Protein AF-A0A9W9ZAN6-F1 (afdb_monomer_lite)

Organism: NCBI:txid174260

Structure (mmCIF, N/CA/C/O backbone):
data_AF-A0A9W9ZAN6-F1
#
_entry.id   AF-A0A9W9ZAN6-F1
#
loop_
_atom_site.group_PDB
_atom_site.id
_atom_site.type_symbol
_atom_site.label_atom_id
_atom_site.label_alt_id
_atom_site.label_comp_id
_atom_site.label_asym_id
_atom_site.label_entity_id
_atom_site.label_seq_id
_atom_site.pdbx_PDB_ins_code
_atom_site.Cartn_x
_atom_site.Cartn_y
_atom_site.Cartn_z
_atom_site.occupancy
_atom_site.B_iso_or_equiv
_atom_site.auth_seq_id
_atom_site.auth_comp_id
_atom_site.auth_asym_id
_atom_site.auth_atom_id
_atom_site.pdbx_PDB_model_num
ATOM 1 N N . MET A 1 1 ? 44.782 -17.280 -26.150 1.00 60.53 1 MET A N 1
ATOM 2 C CA . MET A 1 1 ? 43.743 -16.577 -25.369 1.00 60.53 1 MET A CA 1
ATOM 3 C C . MET A 1 1 ? 43.909 -17.014 -23.922 1.00 60.53 1 MET A C 1
ATOM 5 O O . MET A 1 1 ? 43.947 -18.217 -23.700 1.00 60.53 1 MET A O 1
ATOM 9 N N . ASN A 1 2 ? 44.147 -16.085 -22.992 1.00 87.19 2 ASN A N 1
ATOM 10 C CA . ASN A 1 2 ? 44.400 -16.403 -21.581 1.00 87.19 2 ASN A CA 1
ATOM 11 C C . ASN A 1 2 ? 43.084 -16.828 -20.900 1.00 87.19 2 ASN A C 1
ATOM 13 O O . ASN A 1 2 ? 42.051 -16.194 -21.118 1.00 87.19 2 ASN A O 1
ATOM 17 N N . ASP A 1 3 ? 43.116 -17.879 -20.081 1.00 86.12 3 ASP A N 1
ATOM 18 C CA . ASP A 1 3 ? 41.947 -18.365 -19.339 1.00 86.12 3 ASP A CA 1
ATOM 19 C C . ASP A 1 3 ? 41.325 -17.283 -18.456 1.00 86.12 3 ASP A C 1
ATOM 21 O O . ASP A 1 3 ? 40.102 -17.186 -18.355 1.00 86.12 3 ASP A O 1
ATOM 25 N N . GLU A 1 4 ? 42.149 -16.409 -17.884 1.00 89.12 4 GLU A N 1
ATOM 26 C CA . GLU A 1 4 ? 41.677 -15.306 -17.054 1.00 89.12 4 GLU A CA 1
ATOM 27 C C . GLU A 1 4 ? 40.892 -14.261 -17.860 1.00 89.12 4 GLU A C 1
ATOM 29 O O . GLU A 1 4 ? 39.836 -13.804 -17.420 1.00 89.12 4 GLU A O 1
ATOM 34 N N . GLN A 1 5 ? 41.328 -13.959 -19.089 1.00 89.44 5 GLN A N 1
ATOM 35 C CA . GLN A 1 5 ? 40.572 -13.102 -20.010 1.00 89.44 5 GLN A CA 1
ATOM 36 C C . GLN A 1 5 ? 39.214 -13.716 -20.351 1.00 89.44 5 GLN A C 1
ATOM 38 O O . GLN A 1 5 ? 38.197 -13.032 -20.259 1.00 89.44 5 GLN A O 1
ATOM 43 N N . ARG A 1 6 ? 39.175 -15.021 -20.645 1.00 87.62 6 ARG A N 1
ATOM 44 C CA . ARG A 1 6 ? 37.928 -15.742 -20.937 1.00 87.62 6 ARG A CA 1
ATOM 45 C C . ARG A 1 6 ? 36.942 -15.682 -19.764 1.00 87.62 6 ARG A C 1
ATOM 47 O O . ARG A 1 6 ? 35.743 -15.506 -19.970 1.00 87.62 6 ARG A O 1
ATOM 54 N N . PHE A 1 7 ? 37.424 -15.806 -18.526 1.00 91.94 7 PHE A N 1
ATOM 55 C CA . PHE A 1 7 ? 36.571 -15.680 -17.341 1.00 91.94 7 PHE A CA 1
ATOM 56 C C . PHE A 1 7 ? 35.998 -14.273 -17.171 1.00 91.94 7 PHE A C 1
ATOM 58 O O . PHE A 1 7 ? 34.821 -14.136 -16.831 1.00 91.94 7 PHE A O 1
ATOM 65 N N . GLN A 1 8 ? 36.801 -13.235 -17.410 1.00 91.50 8 GLN A N 1
ATOM 66 C CA . GLN A 1 8 ? 36.326 -11.855 -17.317 1.00 91.50 8 GLN A CA 1
ATOM 67 C C . GLN A 1 8 ? 35.314 -11.531 -18.417 1.00 91.50 8 GLN A C 1
ATOM 69 O O . GLN A 1 8 ? 34.265 -10.964 -18.122 1.00 91.50 8 GLN A O 1
ATOM 74 N N . GLU A 1 9 ? 35.562 -11.967 -19.653 1.00 92.69 9 GLU A N 1
ATOM 75 C CA . GLU A 1 9 ? 34.624 -11.813 -20.772 1.00 92.69 9 GLU A CA 1
ATOM 76 C C . GLU A 1 9 ? 33.279 -12.492 -20.486 1.00 92.69 9 GLU A C 1
ATOM 78 O O . GLU A 1 9 ? 32.225 -11.889 -20.692 1.00 92.69 9 GLU A O 1
ATOM 83 N N . ASN A 1 10 ? 33.300 -13.705 -19.924 1.00 92.19 10 ASN A N 1
ATOM 84 C CA . ASN A 1 10 ? 32.081 -14.405 -19.520 1.00 92.19 10 ASN A CA 1
ATOM 85 C C . ASN A 1 10 ? 31.304 -13.634 -18.444 1.00 92.19 10 ASN A C 1
ATOM 87 O O . ASN A 1 10 ? 30.093 -13.460 -18.574 1.00 92.19 10 ASN A O 1
ATOM 91 N N . LYS A 1 11 ? 31.979 -13.133 -17.400 1.00 93.44 11 LYS A N 1
ATOM 92 C CA . LYS A 1 11 ? 31.333 -12.325 -16.348 1.00 93.44 11 LYS A CA 1
ATOM 93 C C . LYS A 1 11 ? 30.694 -11.063 -16.917 1.00 93.44 11 LYS A C 1
ATOM 95 O O . LYS A 1 11 ? 29.563 -10.736 -16.565 1.00 93.44 11 LYS A O 1
ATOM 100 N N . LEU A 1 12 ? 31.397 -10.386 -17.822 1.00 94.50 12 LEU A N 1
ATOM 101 C CA . LEU A 1 12 ? 30.903 -9.184 -18.485 1.00 94.50 12 LEU A CA 1
ATOM 102 C C . LEU A 1 12 ? 29.666 -9.490 -19.332 1.00 94.50 12 LEU A C 1
ATOM 104 O O . LEU A 1 12 ? 28.691 -8.747 -19.269 1.00 94.50 12 LEU A O 1
ATOM 108 N N . GLN A 1 13 ? 29.661 -10.613 -20.059 1.00 94.25 13 GLN A N 1
ATOM 109 C CA . GLN A 1 13 ? 28.486 -11.059 -20.807 1.00 94.25 13 GLN A CA 1
ATOM 110 C C . GLN A 1 13 ? 27.285 -11.361 -19.907 1.00 94.25 13 GLN A C 1
ATOM 112 O O . GLN A 1 13 ? 26.169 -10.986 -20.263 1.00 94.25 13 GLN A O 1
ATOM 117 N N . PHE A 1 14 ? 27.486 -12.024 -18.764 1.00 93.94 14 PHE A N 1
ATOM 118 C CA . PHE A 1 14 ? 26.404 -12.283 -17.809 1.00 93.94 14 PHE A CA 1
ATOM 119 C C . PHE A 1 14 ? 25.829 -10.983 -17.249 1.00 93.94 14 PHE A C 1
ATOM 121 O O . PHE A 1 14 ? 24.629 -10.755 -17.374 1.00 93.94 14 PHE A O 1
ATOM 128 N N . ALA A 1 15 ? 26.683 -10.077 -16.771 1.00 92.38 15 ALA A N 1
ATOM 129 C CA . ALA A 1 15 ? 26.242 -8.776 -16.275 1.00 92.38 15 ALA A CA 1
ATOM 130 C C . ALA A 1 15 ? 25.464 -7.979 -17.339 1.00 92.38 15 ALA A C 1
ATOM 132 O O . ALA A 1 15 ? 24.461 -7.338 -17.036 1.00 92.38 15 ALA A O 1
ATOM 133 N N . HIS A 1 16 ? 25.887 -8.050 -18.606 1.00 93.31 16 HIS A N 1
ATOM 134 C CA . HIS A 1 16 ? 25.185 -7.388 -19.706 1.00 93.31 16 HIS A CA 1
ATOM 135 C C . HIS A 1 16 ? 23.808 -8.003 -19.989 1.00 93.31 16 HIS A C 1
ATOM 137 O O . HIS A 1 16 ? 22.861 -7.279 -20.296 1.00 93.31 16 HIS A O 1
ATOM 143 N N . LYS A 1 17 ? 23.687 -9.334 -19.900 1.00 92.75 17 LYS A N 1
ATOM 144 C CA . LYS A 1 17 ? 22.408 -10.041 -20.059 1.00 92.75 17 LYS A CA 1
ATOM 145 C C . LYS A 1 17 ? 21.442 -9.684 -18.934 1.00 92.75 17 LYS A C 1
ATOM 147 O O . LYS A 1 17 ? 20.295 -9.364 -19.235 1.00 92.75 17 LYS A O 1
ATOM 152 N N . ASP A 1 18 ? 21.918 -9.662 -17.694 1.00 90.88 18 ASP A N 1
ATOM 153 C CA . ASP A 1 18 ? 21.108 -9.311 -16.526 1.00 90.88 18 ASP A CA 1
ATOM 154 C C . ASP A 1 18 ? 20.640 -7.855 -16.604 1.00 90.88 18 ASP A C 1
ATOM 156 O O . ASP A 1 18 ? 19.452 -7.570 -16.478 1.00 90.88 18 ASP A O 1
ATOM 160 N N . TRP A 1 19 ? 21.542 -6.923 -16.932 1.00 85.69 19 TRP A N 1
ATOM 161 C CA . TRP A 1 19 ? 21.175 -5.519 -17.131 1.00 85.69 19 TRP A CA 1
ATOM 162 C C . TRP A 1 19 ? 20.121 -5.343 -18.230 1.00 85.69 19 TRP A C 1
ATOM 164 O O . TRP A 1 19 ? 19.145 -4.609 -18.064 1.00 85.69 19 TRP A O 1
ATOM 174 N N . ARG A 1 20 ? 20.275 -6.059 -19.348 1.00 87.62 20 ARG A N 1
ATOM 175 C CA . ARG A 1 20 ? 19.305 -6.033 -20.445 1.00 87.62 20 ARG A CA 1
ATOM 176 C C . ARG A 1 20 ? 17.958 -6.636 -20.040 1.00 87.62 20 ARG A C 1
ATOM 178 O O . ARG A 1 20 ? 16.932 -6.125 -20.479 1.00 87.62 20 ARG A O 1
ATOM 185 N N . MET A 1 21 ? 17.948 -7.685 -19.218 1.00 83.62 21 MET A N 1
ATOM 186 C CA . MET A 1 21 ? 16.721 -8.261 -18.661 1.00 83.62 21 MET A CA 1
ATOM 187 C C . MET A 1 21 ? 15.973 -7.217 -17.829 1.00 83.62 21 MET A C 1
ATOM 189 O O . MET A 1 21 ? 14.812 -6.953 -18.124 1.00 83.62 21 MET A O 1
ATOM 193 N N . TYR A 1 22 ? 16.650 -6.529 -16.905 1.00 79.00 22 TYR A N 1
ATOM 194 C CA . TYR A 1 22 ? 16.027 -5.469 -16.103 1.00 79.00 22 TYR A CA 1
ATOM 195 C C . TYR A 1 22 ? 15.454 -4.330 -16.953 1.00 79.00 22 TYR A C 1
ATOM 197 O O . TYR A 1 22 ? 14.363 -3.832 -16.678 1.00 79.00 22 TYR A O 1
ATOM 205 N N . GLN A 1 23 ? 16.144 -3.927 -18.024 1.00 80.12 23 GLN A N 1
ATOM 206 C CA . GLN A 1 23 ? 15.617 -2.925 -18.957 1.00 80.12 23 GLN A CA 1
ATOM 207 C C . GLN A 1 23 ? 14.348 -3.407 -19.675 1.00 80.12 23 GLN A C 1
ATOM 209 O O . GLN A 1 23 ? 13.410 -2.631 -19.861 1.00 80.12 23 GLN A O 1
ATOM 214 N N . ILE A 1 24 ? 14.311 -4.680 -20.079 1.00 77.44 24 ILE A N 1
ATOM 215 C CA . ILE A 1 24 ? 13.141 -5.298 -20.709 1.00 77.44 24 ILE A CA 1
ATOM 216 C C . ILE A 1 24 ? 11.985 -5.367 -19.707 1.00 77.44 24 ILE A C 1
ATOM 218 O O . ILE A 1 24 ? 10.890 -4.920 -20.031 1.00 77.44 24 ILE A O 1
ATOM 222 N N . GLU A 1 25 ? 12.218 -5.856 -18.491 1.00 77.56 25 GLU A N 1
ATOM 223 C CA . GLU A 1 25 ? 11.200 -5.955 -17.437 1.00 77.56 25 GLU A CA 1
ATOM 224 C C . GLU A 1 25 ? 10.641 -4.586 -17.040 1.00 77.56 25 GLU A C 1
ATOM 226 O O . GLU A 1 25 ? 9.425 -4.421 -16.941 1.00 77.56 25 GLU A O 1
ATOM 231 N N . SER A 1 26 ? 11.503 -3.575 -16.897 1.00 70.62 26 SER A N 1
ATOM 232 C CA . SER A 1 26 ? 11.086 -2.193 -16.637 1.00 70.62 26 SER A CA 1
ATOM 233 C C . SER A 1 26 ? 10.171 -1.668 -17.745 1.00 70.62 26 SER A C 1
ATOM 235 O O . SER A 1 26 ? 9.110 -1.105 -17.466 1.00 70.62 26 SER A O 1
ATOM 237 N N . ARG A 1 27 ? 10.555 -1.896 -19.008 1.00 71.06 27 ARG A N 1
ATOM 238 C CA . ARG A 1 27 ? 9.800 -1.434 -20.174 1.00 71.06 27 ARG A CA 1
ATOM 239 C C . ARG A 1 27 ? 8.466 -2.167 -20.334 1.00 71.06 27 ARG A C 1
ATOM 241 O O . ARG A 1 27 ? 7.454 -1.527 -20.595 1.00 71.06 27 ARG A O 1
ATOM 248 N N . PHE A 1 28 ? 8.448 -3.491 -20.177 1.00 68.56 28 PHE A N 1
ATOM 249 C CA . PHE A 1 28 ? 7.232 -4.305 -20.317 1.00 68.56 28 PHE A CA 1
ATOM 250 C C . PHE A 1 28 ? 6.294 -4.209 -19.112 1.00 68.56 28 PHE A C 1
ATOM 252 O O . PHE A 1 28 ? 5.094 -4.404 -19.269 1.00 68.56 28 PHE A O 1
ATOM 259 N N . GLY A 1 29 ? 6.811 -3.895 -17.926 1.00 69.81 29 GLY A N 1
ATOM 260 C CA . GLY A 1 29 ? 5.996 -3.641 -16.746 1.00 69.81 29 GLY A CA 1
ATOM 261 C C . GLY A 1 29 ? 5.498 -2.199 -16.709 1.00 69.81 29 GLY A C 1
ATOM 262 O O . GLY A 1 29 ? 4.345 -1.910 -17.020 1.00 69.81 29 GLY A O 1
ATOM 263 N N . GLN A 1 30 ? 6.370 -1.274 -16.307 1.00 71.56 30 GLN A N 1
ATOM 264 C CA . GLN A 1 30 ? 5.960 0.073 -15.905 1.00 71.56 30 GLN A CA 1
ATOM 265 C C . GLN A 1 30 ? 5.645 0.996 -17.084 1.00 71.56 30 GLN A C 1
ATOM 267 O O . GLN A 1 30 ? 4.639 1.709 -17.050 1.00 71.56 30 GLN A O 1
ATOM 272 N N . ASP A 1 31 ? 6.493 1.009 -18.111 1.00 75.88 31 ASP A N 1
ATOM 273 C CA . ASP A 1 31 ? 6.317 1.928 -19.241 1.00 75.88 31 ASP A CA 1
ATOM 274 C C . ASP A 1 31 ? 5.172 1.468 -20.139 1.00 75.88 31 ASP A C 1
ATOM 276 O O . ASP A 1 31 ? 4.305 2.264 -20.499 1.00 75.88 31 ASP A O 1
ATOM 280 N N . TRP A 1 32 ? 5.069 0.157 -20.374 1.00 77.69 32 TRP A N 1
ATOM 281 C CA . TRP A 1 32 ? 3.930 -0.417 -21.077 1.00 77.69 32 TRP A CA 1
ATOM 282 C C . TRP A 1 32 ? 2.602 -0.110 -20.374 1.00 77.69 32 TRP A C 1
ATOM 284 O O . TRP A 1 32 ? 1.656 0.300 -21.049 1.00 77.69 32 TRP A O 1
ATOM 294 N N . CYS A 1 33 ? 2.532 -0.221 -19.037 1.00 77.25 33 CYS A N 1
ATOM 295 C CA . CYS A 1 33 ? 1.359 0.206 -18.267 1.00 77.25 33 CYS A CA 1
ATOM 296 C C . CYS A 1 33 ? 0.984 1.669 -18.555 1.00 77.25 33 CYS A C 1
ATOM 298 O O . CYS A 1 33 ? -0.185 1.954 -18.799 1.00 77.25 33 CYS A O 1
ATOM 300 N N . LYS A 1 34 ? 1.953 2.596 -18.516 1.00 75.62 34 LYS A N 1
ATOM 301 C CA . LYS A 1 34 ? 1.704 4.034 -18.733 1.00 75.62 34 LYS A CA 1
ATOM 302 C C . LYS A 1 34 ? 1.228 4.333 -20.154 1.00 75.62 34 LYS A C 1
ATOM 304 O O . LYS A 1 34 ? 0.377 5.198 -20.338 1.00 75.62 34 LYS A O 1
ATOM 309 N N . GLU A 1 35 ? 1.785 3.639 -21.140 1.00 81.81 35 GLU A N 1
ATOM 310 C CA . GLU A 1 35 ? 1.520 3.889 -22.558 1.00 81.81 35 GLU A CA 1
ATOM 311 C C . GLU A 1 35 ? 0.234 3.212 -23.056 1.00 81.81 35 GLU A C 1
ATOM 313 O O . GLU A 1 35 ? -0.459 3.763 -23.909 1.00 81.81 35 GLU A O 1
ATOM 318 N N . ASN A 1 36 ? -0.102 2.028 -22.530 1.00 82.56 36 ASN A N 1
ATOM 319 C CA . ASN A 1 36 ? -1.110 1.148 -23.134 1.00 82.56 36 ASN A CA 1
ATOM 320 C C . ASN A 1 36 ? -2.319 0.870 -22.236 1.00 82.56 36 ASN A C 1
ATOM 322 O O . ASN A 1 36 ? -3.366 0.453 -22.735 1.00 82.56 36 ASN A O 1
ATOM 326 N N . VAL A 1 37 ? -2.215 1.093 -20.923 1.00 82.69 37 VAL A N 1
ATOM 327 C CA . VAL A 1 37 ? -3.289 0.770 -19.979 1.00 82.69 37 VAL A CA 1
ATOM 328 C C . VAL A 1 37 ? -3.896 2.045 -19.419 1.00 82.69 37 VAL A C 1
ATOM 330 O O . VAL A 1 37 ? -3.259 2.805 -18.695 1.00 82.69 37 VAL A O 1
ATOM 333 N N . LYS A 1 38 ? -5.184 2.258 -19.698 1.00 84.25 38 LYS A N 1
ATOM 334 C CA . LYS A 1 38 ? -5.957 3.292 -19.006 1.00 84.25 38 LYS A CA 1
ATOM 335 C C . LYS A 1 38 ? -6.378 2.771 -17.628 1.00 84.25 38 LYS A C 1
ATOM 337 O O . LYS A 1 38 ? -6.958 1.681 -17.556 1.00 84.25 38 LYS A O 1
ATOM 342 N N . PRO A 1 39 ? -6.119 3.519 -16.540 1.00 81.56 39 PRO A N 1
ATOM 343 C CA . PRO A 1 39 ? -6.616 3.159 -15.222 1.00 81.56 39 PRO A CA 1
ATOM 344 C C . PRO A 1 39 ? -8.136 3.004 -15.251 1.00 81.56 39 PRO A C 1
ATOM 346 O O . PRO A 1 39 ? -8.851 3.832 -15.816 1.00 81.56 39 PRO A O 1
ATOM 349 N N . ARG A 1 40 ? -8.616 1.921 -14.654 1.00 86.62 40 ARG A N 1
ATOM 350 C CA . ARG A 1 40 ? -10.029 1.575 -14.560 1.00 86.62 40 ARG A CA 1
ATOM 351 C C . ARG A 1 40 ? -10.556 2.025 -13.207 1.00 86.62 40 ARG A C 1
ATOM 353 O O . ARG A 1 40 ? -9.986 1.680 -12.176 1.00 86.62 40 ARG A O 1
ATOM 360 N N . SER A 1 41 ? -11.637 2.798 -13.201 1.00 86.06 41 SER A N 1
ATOM 361 C CA . SER A 1 41 ? -12.271 3.270 -11.963 1.00 86.06 41 SER A CA 1
ATOM 362 C C . SER A 1 41 ? -13.046 2.175 -11.228 1.00 86.06 41 SER A C 1
ATOM 364 O O . SER A 1 41 ? -13.286 2.306 -10.033 1.00 86.06 41 SER A O 1
ATOM 366 N N . ASP A 1 42 ? -13.412 1.098 -11.923 1.00 91.94 42 ASP A N 1
ATOM 367 C CA . ASP A 1 42 ? -14.178 -0.035 -11.401 1.00 91.94 42 ASP A CA 1
ATOM 368 C C . ASP A 1 42 ? -13.301 -1.173 -10.854 1.00 91.94 42 ASP A C 1
ATOM 370 O O . ASP A 1 42 ? -13.820 -2.182 -10.383 1.00 91.94 42 ASP A O 1
ATOM 374 N N . VAL A 1 43 ? -11.974 -1.017 -10.894 1.00 91.94 43 VAL A N 1
ATOM 375 C CA . VAL A 1 43 ? -11.013 -1.984 -10.352 1.00 91.94 43 VAL A CA 1
ATOM 376 C C . VAL A 1 43 ? -10.190 -1.316 -9.258 1.00 91.94 43 VAL A C 1
ATOM 378 O O . VAL A 1 43 ? -9.691 -0.203 -9.432 1.00 91.94 43 VAL A O 1
ATOM 381 N N . THR A 1 44 ? -10.024 -2.007 -8.130 1.00 95.69 44 THR A N 1
ATOM 382 C CA . THR A 1 44 ? -9.213 -1.544 -7.001 1.00 95.69 44 THR A CA 1
ATOM 383 C C . THR A 1 44 ? -8.422 -2.690 -6.394 1.00 95.69 44 THR A C 1
ATOM 385 O O . THR A 1 44 ? -8.894 -3.824 -6.334 1.00 95.69 44 THR A O 1
ATOM 388 N N . TRP A 1 45 ? -7.236 -2.373 -5.890 1.00 97.25 45 TRP A N 1
ATOM 389 C CA . TRP A 1 45 ? -6.557 -3.221 -4.922 1.00 97.25 45 TRP A CA 1
ATOM 390 C C . TRP A 1 45 ? -7.264 -3.108 -3.575 1.00 97.25 45 TRP A C 1
AT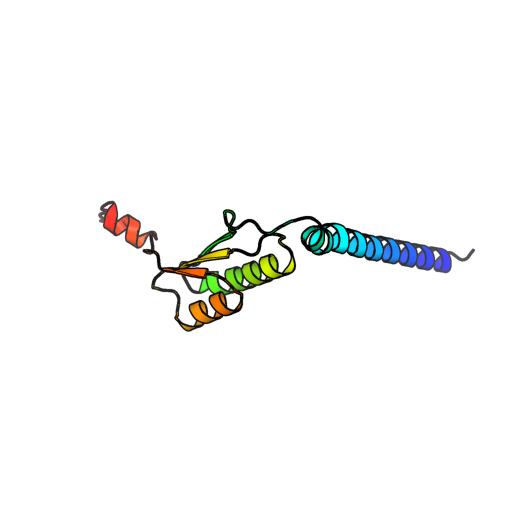OM 392 O O . TRP A 1 45 ? -7.736 -2.027 -3.208 1.00 97.25 45 TRP A O 1
ATOM 402 N N . LEU A 1 46 ? -7.343 -4.217 -2.853 1.00 97.31 46 LEU A N 1
ATOM 403 C CA . LEU A 1 46 ? -7.980 -4.290 -1.547 1.00 97.31 46 LEU A CA 1
ATOM 404 C C . LEU A 1 46 ? -7.035 -5.000 -0.582 1.00 97.31 46 LEU A C 1
ATOM 406 O O . LEU A 1 46 ? -6.494 -6.052 -0.913 1.00 97.31 46 LEU A O 1
ATOM 410 N N . THR A 1 47 ? -6.848 -4.420 0.597 1.00 96.62 47 THR A N 1
ATOM 411 C CA . THR A 1 47 ? -6.143 -5.053 1.714 1.00 96.62 47 THR A CA 1
ATOM 412 C C . THR A 1 47 ? -6.880 -4.780 3.016 1.00 96.62 47 THR A C 1
ATOM 414 O O . THR A 1 47 ? -7.755 -3.911 3.075 1.00 96.62 47 THR A O 1
ATOM 417 N N . ILE A 1 48 ? -6.510 -5.512 4.059 1.00 94.62 48 ILE A N 1
ATOM 418 C CA . ILE A 1 48 ? -7.040 -5.363 5.411 1.00 94.62 48 ILE A CA 1
ATOM 419 C C . ILE A 1 48 ? -5.863 -5.096 6.356 1.00 94.62 48 ILE A C 1
ATOM 421 O O . ILE A 1 48 ? -4.790 -5.670 6.174 1.00 94.62 48 ILE A O 1
ATOM 425 N N . VAL A 1 49 ? -6.056 -4.199 7.321 1.00 94.31 49 VAL A N 1
ATOM 426 C CA . VAL A 1 49 ? -5.107 -3.869 8.392 1.00 94.31 49 VAL A CA 1
ATOM 427 C C . VAL A 1 49 ? -5.895 -3.881 9.699 1.00 94.31 49 VAL A C 1
ATOM 429 O O . VAL A 1 49 ? -6.613 -2.928 9.997 1.00 94.31 49 VAL A O 1
ATOM 432 N N . VAL A 1 50 ? -5.834 -4.999 10.418 1.00 89.62 50 VAL A N 1
ATOM 433 C CA . VAL A 1 50 ? -6.608 -5.212 11.655 1.00 89.62 50 VAL A CA 1
ATOM 434 C C . VAL A 1 50 ? -5.897 -4.709 12.907 1.00 89.62 50 VAL A C 1
ATOM 436 O O . VAL A 1 50 ? -6.552 -4.481 13.907 1.00 89.62 50 VAL A O 1
ATOM 439 N N . ASP A 1 51 ? -4.587 -4.486 12.848 1.00 90.06 51 ASP A N 1
ATOM 440 C CA . ASP A 1 51 ? -3.783 -3.989 13.963 1.00 90.06 51 ASP A CA 1
ATOM 441 C C . ASP A 1 51 ? -2.487 -3.336 13.437 1.00 90.06 51 ASP A C 1
ATOM 443 O O . ASP A 1 51 ? -2.290 -3.159 12.226 1.00 90.06 51 ASP A O 1
ATOM 447 N N . GLU A 1 52 ? -1.599 -2.948 14.352 1.00 93.81 52 GLU A N 1
ATOM 448 C CA . GLU A 1 52 ? -0.326 -2.298 14.026 1.00 93.81 52 GLU A CA 1
ATOM 449 C C . GLU A 1 52 ? 0.729 -3.242 13.428 1.00 93.81 52 GLU A C 1
ATOM 451 O O . GLU A 1 52 ? 1.624 -2.776 12.716 1.00 93.81 52 GLU A O 1
ATOM 456 N N . ASP A 1 53 ? 0.620 -4.558 13.620 1.00 93.12 53 ASP A N 1
ATOM 457 C CA . ASP A 1 53 ? 1.571 -5.522 13.055 1.00 93.12 53 ASP A CA 1
ATOM 458 C C . ASP A 1 53 ? 1.444 -5.576 11.524 1.00 93.12 53 ASP A C 1
ATOM 460 O O . ASP A 1 53 ? 2.424 -5.778 10.796 1.00 93.12 53 ASP A O 1
ATOM 464 N N . PHE A 1 54 ? 0.245 -5.291 11.007 1.00 93.88 54 PHE A N 1
ATOM 465 C CA . PHE A 1 54 ? -0.018 -5.195 9.571 1.00 93.88 54 PHE A CA 1
ATOM 466 C C . PHE A 1 54 ? 0.266 -3.811 8.970 1.00 93.88 54 PHE A C 1
ATOM 468 O O . PHE A 1 54 ? 0.223 -3.662 7.742 1.00 93.88 54 PHE A O 1
ATOM 475 N N . ALA A 1 55 ? 0.621 -2.808 9.780 1.00 94.56 55 ALA A N 1
ATOM 476 C CA . ALA A 1 55 ? 0.888 -1.451 9.308 1.00 94.56 55 ALA A CA 1
ATOM 477 C C . ALA A 1 55 ? 2.056 -1.405 8.311 1.00 94.56 55 ALA A C 1
ATOM 479 O O . ALA A 1 55 ? 1.916 -0.918 7.185 1.00 94.56 55 ALA A O 1
ATOM 480 N N . VAL A 1 56 ? 3.216 -1.946 8.699 1.00 96.31 56 VAL A N 1
ATOM 481 C CA . VAL A 1 56 ? 4.432 -1.915 7.870 1.00 96.31 56 VAL A CA 1
ATOM 482 C C . VAL A 1 56 ? 4.250 -2.700 6.564 1.00 96.31 56 VAL A C 1
ATOM 484 O O . VAL A 1 56 ? 4.520 -2.126 5.501 1.00 96.31 56 VAL A O 1
ATOM 487 N N . PRO A 1 57 ? 3.741 -3.950 6.571 1.00 96.94 57 PRO A N 1
ATOM 488 C CA . PRO A 1 57 ? 3.433 -4.666 5.334 1.00 96.94 57 PRO A CA 1
ATOM 489 C C . PRO A 1 57 ? 2.489 -3.894 4.404 1.00 96.94 57 PRO A C 1
ATOM 491 O O . PRO A 1 57 ? 2.740 -3.825 3.199 1.00 96.94 57 PRO A O 1
ATOM 494 N N . ALA A 1 58 ? 1.441 -3.258 4.937 1.00 97.38 58 ALA A N 1
ATOM 495 C CA . ALA A 1 58 ? 0.484 -2.496 4.136 1.00 97.38 58 ALA A CA 1
ATOM 496 C C . ALA A 1 58 ? 1.093 -1.225 3.516 1.00 97.38 58 ALA A C 1
ATOM 498 O O . ALA A 1 58 ? 0.757 -0.863 2.381 1.00 97.38 58 ALA A O 1
ATOM 499 N N . LEU A 1 59 ? 2.030 -0.568 4.206 1.00 97.81 59 LEU A N 1
ATOM 500 C CA . LEU A 1 59 ? 2.794 0.556 3.653 1.00 97.81 59 LEU A CA 1
ATOM 501 C C . LEU A 1 59 ? 3.694 0.105 2.495 1.00 97.81 59 LEU A C 1
ATOM 503 O O . LEU A 1 59 ? 3.678 0.719 1.425 1.00 97.81 59 LEU A O 1
ATOM 507 N N . VAL A 1 60 ? 4.429 -0.997 2.676 1.00 97.19 60 VAL A N 1
ATOM 508 C CA . VAL A 1 60 ? 5.298 -1.572 1.634 1.00 97.19 60 VAL A CA 1
ATOM 509 C C . VAL A 1 60 ? 4.479 -2.028 0.425 1.00 97.19 60 VAL A C 1
ATOM 511 O O . VAL A 1 60 ? 4.853 -1.748 -0.718 1.00 97.19 60 VAL A O 1
ATOM 514 N N . LEU A 1 61 ? 3.333 -2.673 0.654 1.00 96.56 61 LEU A N 1
ATOM 515 C CA . LEU A 1 61 ? 2.415 -3.083 -0.407 1.00 96.56 61 LEU A CA 1
ATOM 516 C C . LEU A 1 61 ? 1.878 -1.870 -1.174 1.00 96.56 61 LEU A C 1
ATOM 518 O O . LEU A 1 61 ? 1.928 -1.849 -2.404 1.00 96.56 61 LEU A O 1
ATOM 522 N N . GLY A 1 62 ? 1.416 -0.838 -0.463 1.00 96.81 62 GLY A N 1
ATOM 523 C CA . GLY A 1 62 ? 0.911 0.389 -1.078 1.00 96.81 62 GLY A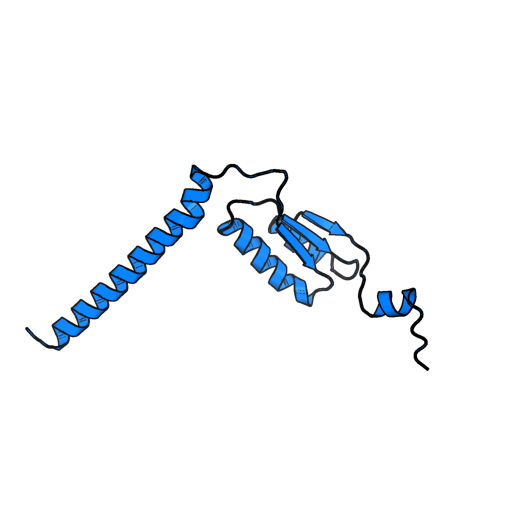 CA 1
ATOM 524 C C . GLY A 1 62 ? 1.967 1.078 -1.942 1.00 96.81 62 GLY A C 1
ATOM 525 O O . GLY A 1 62 ? 1.686 1.458 -3.081 1.00 96.81 62 GLY A O 1
ATOM 526 N N . HIS A 1 63 ? 3.206 1.168 -1.450 1.00 95.62 63 HIS A N 1
ATOM 527 C CA . HIS A 1 63 ? 4.320 1.711 -2.224 1.00 95.62 63 HIS A CA 1
ATOM 528 C C . HIS A 1 63 ? 4.598 0.862 -3.472 1.00 95.62 63 HIS A C 1
ATOM 530 O O . HIS A 1 63 ? 4.738 1.393 -4.572 1.00 95.62 63 HIS A O 1
ATOM 536 N N . SER A 1 64 ? 4.587 -0.464 -3.334 1.00 92.19 64 SER A N 1
ATOM 537 C CA . SER A 1 64 ? 4.810 -1.391 -4.448 1.00 92.19 64 SER A CA 1
ATOM 538 C C . SER A 1 64 ? 3.727 -1.266 -5.527 1.00 92.19 64 SER A C 1
ATOM 540 O O . SER A 1 64 ? 4.043 -1.167 -6.711 1.00 92.19 64 SER A O 1
ATOM 542 N N . ILE A 1 65 ? 2.448 -1.171 -5.151 1.00 92.88 65 ILE A N 1
ATOM 543 C CA . ILE A 1 65 ? 1.338 -0.934 -6.091 1.00 92.88 65 ILE A CA 1
ATOM 544 C C . ILE A 1 65 ? 1.522 0.414 -6.807 1.00 92.88 65 ILE A C 1
ATOM 546 O O . ILE A 1 65 ? 1.397 0.510 -8.036 1.00 92.88 65 ILE A O 1
ATOM 550 N N . ARG A 1 66 ? 1.873 1.466 -6.058 1.00 89.88 66 ARG A N 1
ATOM 551 C CA . ARG A 1 66 ? 2.133 2.802 -6.614 1.00 89.88 66 ARG A CA 1
ATOM 552 C C . ARG A 1 66 ? 3.297 2.820 -7.591 1.00 89.88 66 ARG A C 1
ATOM 554 O O . ARG A 1 66 ? 3.211 3.553 -8.575 1.00 89.88 66 ARG A O 1
ATOM 561 N N . THR A 1 67 ? 4.303 1.984 -7.395 1.00 86.69 67 THR A N 1
ATOM 562 C CA . THR A 1 67 ? 5.454 1.898 -8.295 1.00 86.69 67 THR A CA 1
ATOM 563 C C . THR A 1 67 ? 5.159 1.016 -9.509 1.00 86.69 67 THR A C 1
ATOM 565 O O . THR A 1 67 ? 5.352 1.450 -10.642 1.00 86.69 67 THR A O 1
ATOM 568 N N . PHE A 1 68 ? 4.602 -0.179 -9.308 1.00 84.31 68 PHE A N 1
ATOM 569 C CA . PHE A 1 68 ? 4.620 -1.229 -10.334 1.00 84.31 68 PHE A CA 1
ATOM 570 C C . PHE A 1 68 ? 3.271 -1.523 -11.003 1.00 84.31 68 PHE A C 1
ATOM 572 O O . PHE A 1 68 ? 3.247 -1.919 -12.163 1.00 84.31 68 PHE A O 1
ATOM 579 N N . SER A 1 69 ? 2.136 -1.327 -10.327 1.00 86.75 69 SER A N 1
ATOM 580 C CA . SER A 1 69 ? 0.828 -1.723 -10.879 1.00 86.75 69 SER A CA 1
ATOM 581 C C . SER A 1 69 ? 0.295 -0.719 -11.909 1.00 86.75 69 SER A C 1
ATOM 583 O O . SER A 1 69 ? 0.340 0.480 -11.659 1.00 86.75 69 SER A O 1
ATOM 585 N N . CYS A 1 70 ? -0.318 -1.158 -13.015 1.00 87.12 70 CYS A N 1
ATOM 586 C CA . CYS A 1 70 ? -1.028 -0.228 -13.910 1.00 87.12 70 CYS A CA 1
ATOM 587 C C . CYS A 1 70 ? -2.266 0.406 -13.235 1.00 87.12 70 CYS A C 1
ATOM 589 O O . CYS A 1 70 ? -2.664 1.519 -13.572 1.00 87.12 70 CYS A O 1
ATOM 591 N N . GLN A 1 71 ? -2.882 -0.301 -12.280 1.00 89.81 71 GLN A N 1
ATOM 592 C CA . GLN A 1 71 ? -4.035 0.171 -11.508 1.00 89.81 71 GLN A CA 1
ATOM 593 C C . GLN A 1 71 ? -3.578 0.759 -10.175 1.00 89.81 71 GLN A C 1
ATOM 595 O O . GLN A 1 71 ? -2.834 0.116 -9.434 1.00 89.81 71 GLN A O 1
ATOM 600 N N . LYS A 1 72 ? -4.014 1.983 -9.872 1.00 90.31 72 LYS A N 1
ATOM 601 C CA . LYS A 1 72 ? -3.552 2.742 -8.696 1.00 90.31 72 LYS A CA 1
ATOM 602 C C . LYS A 1 72 ? -4.627 2.940 -7.630 1.00 90.31 72 LYS A C 1
ATOM 604 O O . LYS A 1 72 ? -4.306 3.396 -6.536 1.00 90.31 72 LYS A O 1
ATOM 609 N N . ASN A 1 73 ? -5.881 2.621 -7.948 1.00 95.00 73 ASN A N 1
ATOM 610 C CA . ASN A 1 73 ? -6.959 2.619 -6.967 1.00 95.00 73 ASN A CA 1
ATOM 611 C C . ASN A 1 73 ? -6.672 1.529 -5.944 1.00 95.00 73 ASN A C 1
ATOM 613 O O . ASN A 1 73 ? -6.414 0.381 -6.316 1.00 95.00 73 ASN A O 1
ATOM 617 N N . MET A 1 74 ? -6.666 1.907 -4.673 1.00 97.31 74 MET A N 1
ATOM 618 C CA . MET A 1 74 ? -6.320 0.995 -3.602 1.00 97.31 74 MET A CA 1
ATOM 619 C C . MET A 1 74 ? -7.053 1.381 -2.317 1.00 97.31 74 MET A C 1
ATOM 621 O O . MET A 1 74 ? -7.073 2.552 -1.928 1.00 97.31 74 MET A O 1
ATOM 625 N N . ILE A 1 75 ? -7.695 0.395 -1.692 1.00 98.19 75 ILE A N 1
ATOM 626 C CA . ILE A 1 75 ? -8.508 0.535 -0.482 1.00 98.19 75 ILE A CA 1
ATOM 627 C C . ILE A 1 75 ? -7.907 -0.334 0.622 1.00 98.19 75 ILE A C 1
ATOM 629 O O . ILE A 1 75 ? -7.619 -1.509 0.399 1.00 98.19 75 ILE A O 1
ATOM 633 N N . ALA A 1 76 ? -7.746 0.248 1.807 1.00 97.75 76 ALA A N 1
ATOM 634 C CA . ALA A 1 76 ? -7.374 -0.479 3.013 1.00 97.75 76 ALA A CA 1
ATOM 635 C C . ALA A 1 76 ? -8.567 -0.482 3.972 1.00 97.75 76 ALA A C 1
ATOM 637 O O . ALA A 1 76 ? -9.026 0.582 4.392 1.00 97.75 76 ALA A O 1
ATOM 638 N N . LEU A 1 77 ? -9.083 -1.665 4.292 1.00 96.81 77 LEU A N 1
ATOM 639 C CA . LEU A 1 77 ? -10.058 -1.833 5.366 1.00 96.81 77 LEU A CA 1
ATOM 640 C C . LEU A 1 77 ? -9.294 -1.859 6.687 1.00 96.81 77 LEU A C 1
ATOM 642 O O . LEU A 1 77 ? -8.342 -2.623 6.817 1.00 96.81 77 LEU A O 1
ATOM 646 N N . ILE A 1 78 ? -9.672 -1.003 7.627 1.00 95.62 78 ILE A N 1
ATOM 647 C CA . ILE A 1 78 ? -8.968 -0.838 8.899 1.00 95.62 78 ILE A CA 1
ATOM 648 C C . ILE A 1 78 ? -9.930 -1.033 10.067 1.00 95.62 78 ILE A C 1
ATOM 650 O O . ILE A 1 78 ? -11.084 -0.625 9.966 1.00 95.62 78 ILE A O 1
ATOM 654 N N . SER A 1 79 ? -9.461 -1.614 11.163 1.00 92.50 79 SER A N 1
ATOM 655 C CA . SER A 1 79 ? -10.196 -1.711 12.432 1.00 92.50 79 SER A CA 1
ATOM 656 C C . SER A 1 79 ? -10.078 -0.420 13.257 1.00 92.50 79 SER A C 1
ATOM 658 O O . SER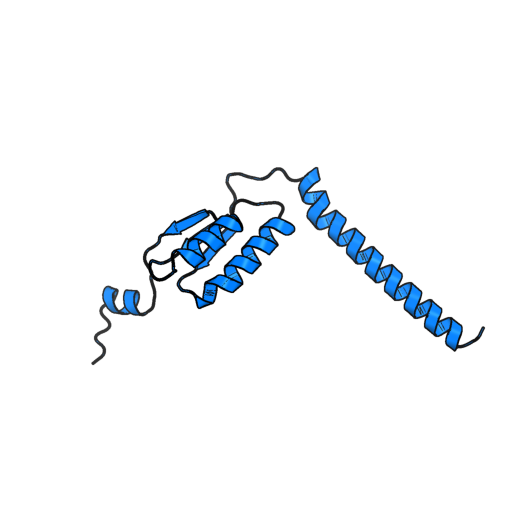 A 1 79 ? -9.357 0.518 12.894 1.00 92.50 79 SER A O 1
ATOM 660 N N . GLU A 1 80 ? -10.792 -0.342 14.384 1.00 90.94 80 GLU A N 1
ATOM 661 C CA . GLU A 1 80 ? -10.652 0.754 15.355 1.00 90.94 80 GLU A CA 1
ATOM 662 C C . GLU A 1 80 ? -9.301 0.747 16.078 1.00 90.94 80 GLU A C 1
ATOM 664 O O . GLU A 1 80 ? -8.791 1.818 16.409 1.00 90.94 80 GLU A O 1
ATOM 669 N N . THR A 1 81 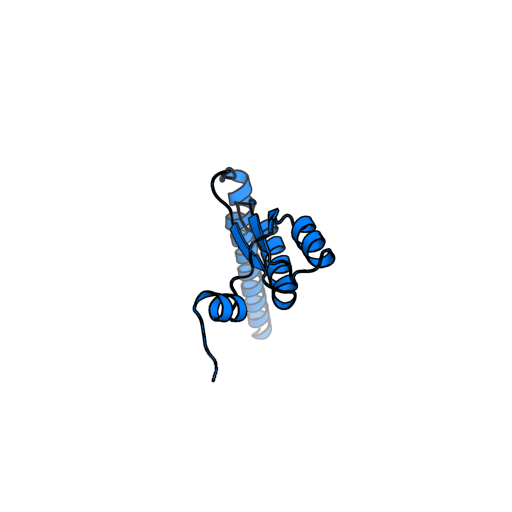? -8.687 -0.424 16.239 1.00 89.06 81 THR A N 1
ATOM 670 C CA . THR A 1 81 ? -7.423 -0.628 16.959 1.00 89.06 81 THR A CA 1
ATOM 671 C C . THR A 1 81 ? -6.208 -0.035 16.237 1.00 89.06 81 THR A C 1
ATOM 673 O O . THR A 1 81 ? -5.213 0.297 16.881 1.00 89.06 81 THR A O 1
ATOM 676 N N . VAL A 1 82 ? -6.295 0.205 14.922 1.00 93.44 82 VAL A N 1
ATOM 677 C CA . VAL A 1 82 ? -5.251 0.910 14.158 1.00 93.44 82 VAL A CA 1
ATOM 678 C C . VAL A 1 82 ? -5.190 2.391 14.546 1.00 93.44 82 VAL A C 1
ATOM 680 O O . VAL A 1 82 ? -6.161 3.141 14.364 1.00 93.44 82 VAL A O 1
ATOM 683 N N . SER A 1 83 ? -4.015 2.844 14.988 1.00 96.00 83 SER A N 1
ATOM 684 C CA . SER A 1 83 ? -3.769 4.210 15.449 1.00 96.00 83 SER A CA 1
ATOM 685 C C . SER A 1 83 ? -3.957 5.260 14.354 1.00 96.00 83 SER A C 1
ATOM 687 O O . SER A 1 83 ? -3.762 5.027 13.158 1.00 96.00 83 SER A O 1
ATOM 689 N N . GLU A 1 84 ? -4.271 6.491 14.763 1.00 96.06 84 GLU A N 1
ATOM 690 C CA . GLU A 1 84 ? -4.400 7.618 13.834 1.00 96.06 84 GLU A CA 1
ATOM 691 C C . GLU A 1 84 ? -3.099 7.895 13.055 1.00 96.06 84 GLU A C 1
ATOM 693 O O . GLU A 1 84 ? -3.143 8.289 11.887 1.00 96.06 84 GLU A O 1
ATOM 698 N N . GLY A 1 85 ? -1.939 7.652 13.677 1.00 97.00 85 GLY A N 1
ATOM 699 C CA . GLY A 1 85 ? -0.632 7.773 13.030 1.00 97.00 85 GLY A CA 1
ATOM 700 C C . GLY A 1 85 ? -0.491 6.811 11.851 1.00 97.00 85 GLY A C 1
ATOM 701 O O . GLY A 1 85 ? -0.177 7.238 10.737 1.00 97.00 85 GLY A O 1
ATOM 702 N N . THR A 1 86 ? -0.822 5.539 12.065 1.00 97.12 86 THR A N 1
ATOM 703 C CA . THR A 1 86 ? -0.807 4.518 11.013 1.00 97.12 86 THR A CA 1
ATOM 704 C C . THR A 1 86 ? -1.832 4.808 9.924 1.00 97.12 86 THR A C 1
ATOM 706 O O . THR A 1 86 ? -1.511 4.724 8.737 1.00 97.12 86 THR A O 1
ATOM 709 N N . ARG A 1 87 ? -3.037 5.272 10.281 1.00 97.19 87 ARG A N 1
ATOM 710 C CA . ARG A 1 87 ? -4.045 5.709 9.295 1.00 97.19 87 ARG A CA 1
ATOM 711 C C . ARG A 1 87 ? -3.514 6.810 8.381 1.00 97.19 87 ARG A C 1
ATOM 713 O O . ARG A 1 87 ? -3.663 6.713 7.163 1.00 97.19 87 ARG A O 1
ATOM 720 N N . LYS A 1 88 ? -2.863 7.829 8.950 1.00 97.81 88 LYS A N 1
ATOM 721 C CA . LYS A 1 88 ? -2.241 8.923 8.187 1.00 97.81 88 LYS A CA 1
ATOM 722 C C . LYS A 1 88 ? -1.107 8.418 7.297 1.00 97.81 88 LYS A C 1
ATOM 724 O O . LYS A 1 88 ? -1.001 8.852 6.151 1.00 97.81 88 LYS A O 1
ATOM 729 N N . ALA A 1 89 ? -0.289 7.487 7.785 1.00 97.81 89 ALA A N 1
ATOM 730 C CA . ALA A 1 89 ? 0.779 6.879 6.993 1.00 97.81 89 ALA A CA 1
ATOM 731 C C . ALA A 1 89 ? 0.228 6.069 5.804 1.00 97.81 89 ALA A C 1
ATOM 733 O O . ALA A 1 89 ? 0.709 6.201 4.681 1.00 97.81 89 ALA A O 1
ATOM 734 N N . LEU A 1 90 ? -0.829 5.279 6.005 1.00 97.75 90 LEU A N 1
ATOM 735 C CA . LEU A 1 90 ? -1.481 4.539 4.919 1.00 97.75 90 LEU A CA 1
ATOM 736 C C . LEU A 1 90 ? -2.057 5.494 3.862 1.00 97.75 90 LEU A C 1
ATOM 738 O O . LEU A 1 90 ? -1.863 5.294 2.659 1.00 97.75 90 LEU A O 1
ATOM 742 N N . GLN A 1 91 ? -2.717 6.565 4.305 1.00 97.56 91 GLN A N 1
ATOM 743 C CA . GLN A 1 91 ? -3.257 7.595 3.419 1.00 97.56 91 GLN A CA 1
ATOM 744 C C . GLN A 1 91 ? -2.166 8.329 2.633 1.00 97.56 91 GLN A C 1
ATOM 746 O O . GLN A 1 91 ? -2.370 8.617 1.455 1.00 97.56 91 GLN A O 1
ATOM 751 N N . SER A 1 92 ? -0.997 8.591 3.228 1.00 97.31 92 SER A N 1
ATOM 752 C CA . SER A 1 92 ? 0.107 9.278 2.540 1.00 97.31 92 SER A CA 1
ATOM 753 C C . SER A 1 92 ? 0.732 8.434 1.422 1.00 97.31 92 SER A C 1
ATOM 755 O O . SER A 1 92 ? 1.121 8.974 0.388 1.00 97.31 92 SER A O 1
ATOM 757 N N . VAL A 1 93 ? 0.742 7.104 1.570 1.00 96.62 93 VAL A N 1
ATOM 758 C CA . VAL A 1 93 ? 1.101 6.156 0.496 1.00 96.62 93 VAL A CA 1
ATOM 759 C C . VAL A 1 93 ? -0.002 6.073 -0.576 1.00 96.62 93 VAL A C 1
ATOM 761 O O . VAL A 1 93 ? 0.231 5.667 -1.718 1.00 96.62 93 VAL A O 1
ATOM 764 N N . GLY A 1 94 ? -1.207 6.534 -0.243 1.00 96.69 94 GLY A N 1
ATOM 765 C CA . GLY A 1 94 ? -2.328 6.709 -1.156 1.00 96.69 94 GLY A CA 1
ATOM 766 C C . GLY A 1 94 ? -3.418 5.653 -1.015 1.00 96.69 94 GLY A C 1
ATOM 767 O O . GLY A 1 94 ? -4.167 5.462 -1.977 1.00 96.69 94 GLY A O 1
ATOM 768 N N . TRP A 1 95 ? -3.475 4.943 0.117 1.00 98.19 95 TRP A N 1
ATOM 769 C CA . TRP A 1 95 ? -4.600 4.077 0.459 1.00 98.19 95 TRP A CA 1
ATOM 770 C C . TRP A 1 95 ? -5.833 4.916 0.781 1.00 98.19 95 TRP A C 1
ATOM 772 O O . TRP A 1 95 ? -5.775 5.856 1.572 1.00 98.19 95 TRP A O 1
ATOM 782 N N . ASN A 1 96 ? -6.975 4.539 0.212 1.00 97.75 96 ASN A N 1
ATOM 783 C CA . ASN A 1 96 ? -8.266 4.999 0.702 1.00 97.75 96 ASN A CA 1
ATOM 784 C C . ASN A 1 96 ? -8.669 4.121 1.891 1.00 97.75 96 ASN A C 1
ATOM 786 O O . ASN A 1 96 ? -9.026 2.956 1.710 1.00 97.75 96 ASN A O 1
ATOM 790 N N . THR A 1 97 ? -8.558 4.654 3.104 1.00 97.31 97 THR A N 1
ATOM 791 C CA . THR A 1 97 ? -8.854 3.895 4.319 1.00 97.31 97 THR A CA 1
ATOM 792 C C . THR A 1 97 ? -10.355 3.868 4.603 1.00 97.31 97 THR A C 1
ATOM 794 O O . THR A 1 97 ? -11.042 4.888 4.527 1.00 97.31 97 THR A O 1
ATOM 797 N N . ARG A 1 98 ? -10.884 2.689 4.937 1.00 96.81 98 ARG A N 1
ATOM 798 C CA . ARG A 1 98 ? -12.284 2.484 5.327 1.00 96.81 98 ARG A CA 1
ATOM 799 C C . ARG A 1 98 ? -12.317 1.789 6.674 1.00 96.81 98 ARG A C 1
ATOM 801 O O . ARG A 1 98 ? -11.814 0.679 6.790 1.00 96.81 98 ARG A O 1
ATOM 808 N N . LEU A 1 99 ? -12.892 2.455 7.668 1.00 94.38 99 LEU A N 1
ATOM 809 C CA . LEU A 1 99 ? -13.109 1.846 8.972 1.00 94.38 99 LEU A CA 1
ATOM 810 C C . LEU A 1 99 ? -14.153 0.734 8.835 1.00 94.38 99 LEU A C 1
ATOM 812 O O . LEU A 1 99 ? -15.219 0.963 8.261 1.00 94.38 99 LEU A O 1
ATOM 816 N N . VAL A 1 100 ? -13.823 -0.448 9.333 1.00 91.56 100 VAL A N 1
ATOM 817 C CA . VAL A 1 100 ? -14.699 -1.614 9.396 1.00 91.56 100 VAL A CA 1
ATOM 818 C C . VAL A 1 100 ? -14.680 -2.178 10.810 1.00 91.56 100 VAL A C 1
ATOM 820 O O . VAL A 1 100 ? -13.722 -1.968 11.554 1.00 91.56 100 VAL A O 1
ATOM 823 N N . GLU A 1 101 ? -15.752 -2.875 11.176 1.00 84.38 101 GLU A N 1
ATOM 824 C CA . GLU A 1 101 ? -15.799 -3.634 12.422 1.00 84.38 101 GLU A CA 1
ATOM 825 C C . GLU A 1 101 ? -14.728 -4.729 12.383 1.00 84.38 101 GLU A C 1
ATOM 827 O O . GLU A 1 101 ? -14.580 -5.441 11.384 1.00 84.38 101 GLU A O 1
ATOM 832 N N . GLU A 1 102 ? -13.956 -4.827 13.459 1.00 78.19 102 GLU A N 1
ATOM 833 C CA . GLU A 1 102 ? -12.985 -5.894 13.639 1.00 78.19 102 GLU A CA 1
ATOM 834 C C . GLU A 1 102 ? -13.740 -7.200 13.891 1.00 78.19 102 GLU A C 1
ATOM 836 O O . GLU A 1 102 ? -14.443 -7.338 14.885 1.00 78.19 102 GLU A O 1
ATOM 841 N N . MET A 1 103 ? -13.642 -8.133 12.944 1.00 76.81 103 MET A N 1
ATOM 842 C CA . MET A 1 103 ? -14.244 -9.467 13.040 1.00 76.81 103 MET A CA 1
ATOM 843 C C . MET A 1 103 ? -13.172 -10.491 13.418 1.00 76.81 103 MET A C 1
ATOM 845 O O . MET A 1 103 ? -12.940 -11.462 12.695 1.00 76.81 103 MET A O 1
ATOM 849 N N . ASP A 1 104 ? -12.451 -10.214 14.498 1.00 70.81 104 ASP A N 1
ATOM 850 C CA . ASP A 1 104 ? -11.420 -11.095 15.033 1.00 70.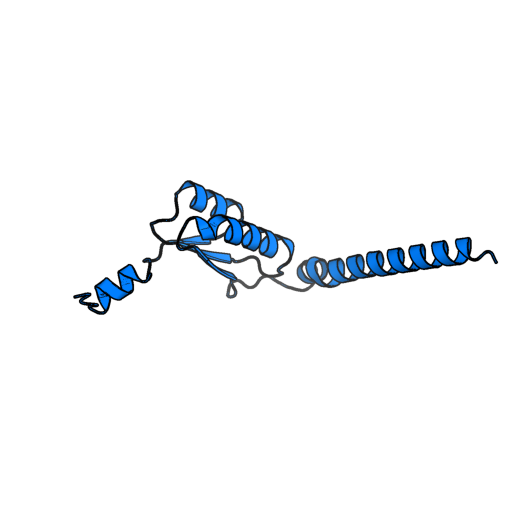81 104 ASP A CA 1
ATOM 851 C C . ASP A 1 104 ? -12.028 -12.276 15.819 1.00 70.81 104 ASP A C 1
ATOM 853 O O . ASP A 1 104 ? -13.244 -12.497 15.847 1.00 70.81 104 ASP A O 1
ATOM 857 N N . CYS A 1 105 ? -11.168 -13.088 16.437 1.00 72.12 105 CYS A N 1
ATOM 858 C CA . CYS A 1 105 ? -11.614 -14.224 17.240 1.00 72.12 105 CYS A CA 1
ATOM 859 C C . CYS A 1 105 ? -12.477 -13.787 18.434 1.00 72.12 105 CYS A C 1
ATOM 861 O O . CYS A 1 105 ? -13.397 -14.519 18.789 1.00 72.12 105 CYS A O 1
ATOM 863 N N . GLU A 1 106 ? -12.220 -12.616 19.027 1.00 72.88 106 GLU A N 1
ATOM 864 C CA . GLU A 1 106 ? -13.019 -12.089 20.139 1.00 72.88 106 GLU A CA 1
ATOM 865 C C . GLU A 1 106 ? -14.420 -11.682 19.675 1.00 72.88 106 GLU A C 1
ATOM 867 O O . GLU A 1 106 ? -15.413 -12.039 20.313 1.00 72.88 106 GLU A O 1
ATOM 872 N N . TRP A 1 107 ? -14.525 -11.016 18.523 1.00 79.88 107 TRP A N 1
ATOM 873 C CA . TRP A 1 107 ? -15.800 -10.720 17.877 1.00 79.88 107 TRP A CA 1
ATOM 874 C C . TRP A 1 107 ? -16.585 -11.994 17.561 1.00 79.88 107 TRP A C 1
ATOM 876 O O . TRP A 1 107 ? -17.791 -12.070 17.817 1.00 79.88 107 TRP A O 1
ATOM 886 N N . L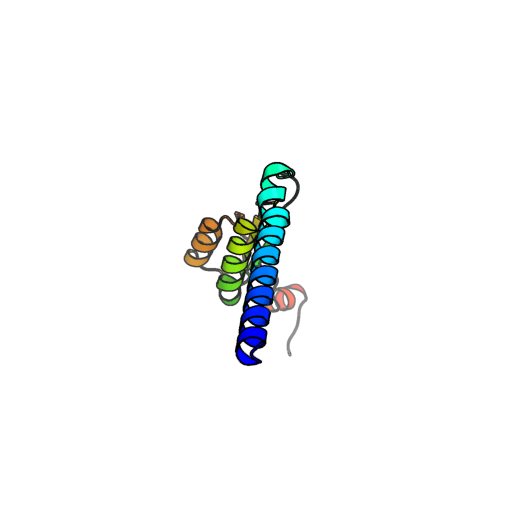EU A 1 108 ? -15.907 -13.018 17.030 1.00 79.00 108 LEU A N 1
ATOM 887 C CA . LEU A 1 108 ? -16.525 -14.300 16.702 1.00 79.00 108 LEU A CA 1
ATOM 888 C C . LEU A 1 108 ? -17.014 -15.020 17.968 1.00 79.00 108 LEU A C 1
ATOM 890 O O . LEU A 1 108 ? -18.157 -15.478 18.000 1.00 79.00 108 LEU A O 1
ATOM 894 N N . ASP A 1 109 ? -16.191 -15.063 19.019 1.00 78.94 109 ASP A N 1
ATOM 895 C CA . ASP A 1 109 ? -16.529 -15.646 20.322 1.00 78.94 109 ASP A CA 1
ATOM 896 C C . ASP A 1 109 ? -17.747 -14.921 20.940 1.00 78.94 109 ASP A C 1
ATOM 898 O O . ASP A 1 109 ? -18.690 -15.570 21.407 1.00 78.94 109 ASP A O 1
ATOM 902 N N . ALA A 1 110 ? -17.785 -13.584 20.853 1.00 78.38 110 ALA A N 1
ATOM 903 C CA . ALA A 1 110 ? -18.876 -12.744 21.349 1.00 78.38 110 ALA A CA 1
ATOM 904 C C . ALA A 1 110 ? -20.185 -12.884 20.549 1.00 78.38 110 ALA A C 1
ATOM 906 O O . ALA A 1 110 ? -21.273 -12.758 21.115 1.00 78.38 110 ALA A O 1
ATOM 907 N N . LYS A 1 111 ? -20.112 -13.130 19.234 1.00 78.19 111 LYS A N 1
ATOM 908 C CA . LYS A 1 111 ? -21.292 -13.248 18.356 1.00 78.19 111 LYS A CA 1
ATOM 909 C C . LYS A 1 111 ? -21.855 -14.656 18.257 1.00 78.19 111 LYS A C 1
ATOM 911 O O . LYS A 1 111 ? -23.068 -14.807 18.127 1.00 78.19 111 LYS A O 1
ATOM 916 N N . VAL A 1 112 ? -20.995 -15.670 18.275 1.00 77.38 112 VAL A N 1
ATOM 917 C CA . VAL A 1 112 ? -21.386 -17.075 18.082 1.00 77.38 112 VAL A CA 1
ATOM 918 C C . VAL A 1 112 ? -21.685 -17.763 19.421 1.00 77.38 112 VAL A C 1
ATOM 920 O O . VAL A 1 112 ? -22.301 -18.825 19.435 1.00 77.38 112 VAL A O 1
ATOM 923 N N . GLY A 1 113 ? -21.361 -17.124 20.552 1.00 58.25 113 GLY A N 1
ATOM 924 C CA . GLY A 1 113 ? -21.703 -17.633 21.880 1.00 58.25 113 GLY A CA 1
ATOM 925 C C . GLY A 1 113 ? -20.763 -18.747 22.318 1.00 58.25 113 GLY A C 1
ATOM 926 O O . GLY A 1 113 ? -21.207 -19.808 22.755 1.00 58.25 113 GLY A O 1
ATOM 927 N N . GLY A 1 114 ? -19.456 -18.521 22.182 1.00 56.81 114 GLY A N 1
ATOM 928 C CA . GLY A 1 114 ? -18.455 -19.403 22.765 1.00 56.81 114 GLY A CA 1
ATOM 929 C C . GLY A 1 114 ? -18.457 -19.268 24.285 1.00 56.81 114 GLY A C 1
ATOM 930 O O . GLY A 1 114 ? -17.638 -18.540 24.837 1.00 56.81 114 GLY A O 1
ATOM 931 N N . GLU A 1 115 ? -19.363 -19.967 24.971 1.00 55.03 115 GLU A N 1
ATOM 932 C CA . GLU A 1 115 ? -19.197 -20.279 26.391 1.00 55.03 115 GLU A CA 1
ATOM 933 C C . GLU A 1 115 ? -17.893 -21.073 26.551 1.00 55.03 115 GLU A C 1
ATOM 935 O O . GLU A 1 115 ? -17.853 -22.298 26.418 1.00 55.03 115 GLU A O 1
ATOM 940 N N . ARG A 1 116 ? -16.786 -20.372 26.805 1.00 53.44 116 ARG A N 1
ATOM 941 C CA . ARG A 1 116 ? -15.608 -20.994 27.403 1.00 53.44 116 ARG A CA 1
ATOM 942 C C . ARG A 1 116 ? -15.929 -21.217 28.881 1.00 53.44 116 ARG A C 1
ATOM 944 O O . ARG A 1 116 ? -15.775 -20.303 29.687 1.00 53.44 116 ARG A O 1
ATOM 951 N N . ASN A 1 117 ? -16.437 -22.414 29.182 1.00 46.81 117 ASN A N 1
ATOM 952 C CA . ASN A 1 117 ? -16.357 -23.010 30.519 1.00 46.81 117 ASN A CA 1
ATOM 953 C C . ASN A 1 117 ? -14.897 -23.135 30.962 1.00 46.81 117 ASN A C 1
ATOM 955 O O . ASN A 1 117 ? -14.066 -23.528 30.108 1.00 46.81 117 ASN A O 1
#

Foldseek 3Di:
DDPVVVVVVVVVVVVVVVVVVVVVCCCVWPVCLVPPPDADPPDEAEEEDEAPVCLVVLLVVLLCCVRTPSYNHYEYEYEPRYDPVSVVSNVVSPHHYDYDHRCDPVVVCVVVVPPPD

pLDDT: mean 87.2, std 11.01, range [46.81, 98.19]

Radius of gyration: 23.07 Å; chains: 1; bounding box: 66×32×56 Å

Secondary structure (DSSP, 8-state):
--HHHHHHHHHHHHHHHHHHHHHHHHIIIIIHHHHH-PPPTT--EEEEE-SSTTHHHHHHHHHHHHHH-S---EEEEE-SSS-HHHHHHHHHHT-EEEE----SHHHHHHHHT----

Sequence (117 aa):
MNDEQRFQENKLQFAHKDWRMYQIESRFGQDWCKENVKPRSDVTWLTIVVDEDFAVPALVLGHSIRTFSCQKNMIALISETVSEGTRKALQSVGWNTRLVEEMDCEWLDAKVGGERN

InterPro domains:
  IPR029044 Nucleotide-diphospho-sugar transferases [G3DSA:3.90.550.10] (41-116)
  IPR029044 Nucleotide-diphospho-sugar transferases [SSF53448] (44-108)